Protein AF-A0A915BWD5-F1 (afdb_monomer)

pLDDT: mean 75.12, std 17.79, range [30.52, 96.25]

Radius of gyration: 26.69 Å; Cα contacts (8 Å, |Δi|>4): 151; chains: 1; bounding box: 73×25×79 Å

Organism: Parascaris univalens (NCBI:txid6257)

Structure (mmCIF, N/CA/C/O backbone):
data_AF-A0A915BWD5-F1
#
_entry.id   AF-A0A915BWD5-F1
#
loop_
_atom_site.group_PDB
_atom_site.id
_atom_site.type_symbol
_atom_site.label_atom_id
_atom_site.label_alt_id
_atom_site.label_comp_id
_atom_site.label_asym_id
_atom_site.label_entity_id
_atom_site.label_seq_id
_atom_site.pdbx_PDB_ins_code
_atom_site.Cartn_x
_atom_site.Cartn_y
_atom_site.Cartn_z
_atom_site.occupancy
_atom_site.B_iso_or_equiv
_atom_site.auth_seq_id
_atom_site.auth_comp_id
_atom_site.auth_asym_id
_atom_site.auth_atom_id
_atom_site.pdbx_PDB_model_num
ATOM 1 N N . MET A 1 1 ? 34.850 10.953 -22.524 1.00 46.91 1 MET A N 1
ATOM 2 C CA . MET A 1 1 ? 33.454 11.447 -22.535 1.00 46.91 1 MET A CA 1
ATOM 3 C C . MET A 1 1 ? 32.807 11.044 -21.218 1.00 46.91 1 MET A C 1
ATOM 5 O O . MET A 1 1 ? 32.894 9.861 -20.893 1.00 46.91 1 MET A O 1
ATOM 9 N N . PRO A 1 2 ? 32.246 11.970 -20.422 1.00 48.12 2 PRO A N 1
ATOM 10 C CA . PRO A 1 2 ? 31.572 11.597 -19.184 1.00 48.12 2 PRO A CA 1
ATOM 11 C C . PRO A 1 2 ? 30.339 10.765 -19.550 1.00 48.12 2 PRO A C 1
ATOM 13 O O . PRO A 1 2 ? 29.521 11.183 -20.368 1.00 48.12 2 PRO A O 1
ATOM 16 N N . ARG A 1 3 ? 30.235 9.545 -19.012 1.00 61.12 3 ARG A N 1
ATOM 17 C CA . ARG A 1 3 ? 29.030 8.726 -19.179 1.00 61.12 3 ARG A CA 1
ATOM 18 C C . ARG A 1 3 ? 27.893 9.471 -18.486 1.00 61.12 3 ARG A C 1
ATOM 20 O O . ARG A 1 3 ? 27.967 9.675 -17.279 1.00 61.12 3 ARG A O 1
ATOM 27 N N . ASN A 1 4 ? 26.865 9.857 -19.239 1.00 69.06 4 ASN A N 1
ATOM 28 C CA . ASN A 1 4 ? 25.613 10.394 -18.707 1.00 69.06 4 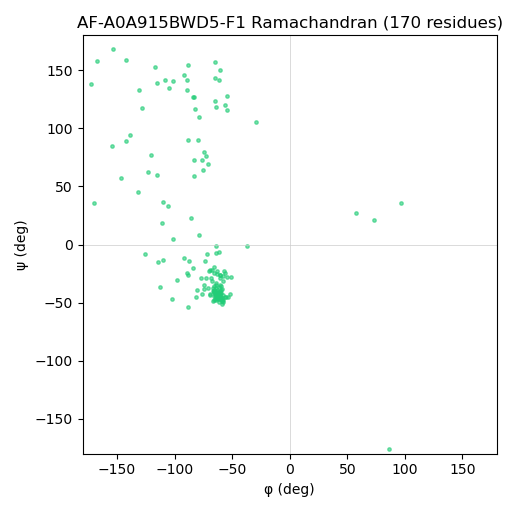ASN A CA 1
ATOM 29 C C . ASN A 1 4 ? 24.844 9.247 -18.025 1.00 69.06 4 ASN A C 1
ATOM 31 O O . ASN A 1 4 ? 23.889 8.688 -18.567 1.00 69.06 4 ASN A O 1
ATOM 35 N N . ARG A 1 5 ? 25.385 8.779 -16.897 1.00 65.25 5 ARG A N 1
ATOM 36 C CA . ARG A 1 5 ? 24.868 7.662 -16.112 1.00 65.25 5 ARG A CA 1
ATOM 37 C C . ARG A 1 5 ? 23.881 8.233 -15.104 1.00 65.25 5 ARG A C 1
ATOM 39 O O . ARG A 1 5 ? 24.200 9.219 -14.439 1.00 65.25 5 ARG A O 1
ATOM 46 N N . ARG A 1 6 ? 22.700 7.625 -14.984 1.00 65.81 6 ARG A N 1
ATOM 47 C CA . ARG A 1 6 ? 21.823 7.947 -13.856 1.00 65.81 6 ARG A CA 1
ATOM 48 C C . ARG A 1 6 ? 22.548 7.578 -12.555 1.00 65.81 6 ARG A C 1
ATOM 50 O O . ARG A 1 6 ? 23.268 6.580 -12.551 1.00 65.81 6 ARG A O 1
ATOM 57 N N . PRO A 1 7 ? 22.415 8.375 -11.480 1.00 64.19 7 PRO A N 1
ATOM 58 C CA . PRO A 1 7 ? 22.887 7.943 -10.170 1.00 64.19 7 PRO A CA 1
ATOM 59 C C . PRO A 1 7 ? 22.237 6.591 -9.867 1.00 64.19 7 PRO A C 1
ATOM 61 O O . PRO A 1 7 ? 21.020 6.473 -10.040 1.00 64.19 7 PRO A O 1
ATOM 64 N N . ASP A 1 8 ? 23.051 5.591 -9.510 1.00 56.94 8 ASP A N 1
ATOM 65 C CA . ASP A 1 8 ? 22.540 4.285 -9.098 1.00 56.94 8 ASP A CA 1
ATOM 66 C C . ASP A 1 8 ? 21.584 4.538 -7.937 1.00 56.94 8 ASP A C 1
ATOM 68 O O . ASP A 1 8 ? 21.907 5.211 -6.961 1.00 56.94 8 ASP A O 1
ATOM 72 N N . ILE A 1 9 ? 20.345 4.128 -8.144 1.00 57.72 9 ILE A N 1
ATOM 73 C CA . ILE A 1 9 ? 19.307 4.213 -7.138 1.00 57.72 9 ILE A CA 1
ATOM 74 C C . ILE A 1 9 ? 19.538 2.997 -6.282 1.00 57.72 9 ILE A C 1
ATOM 76 O O . ILE A 1 9 ? 19.460 1.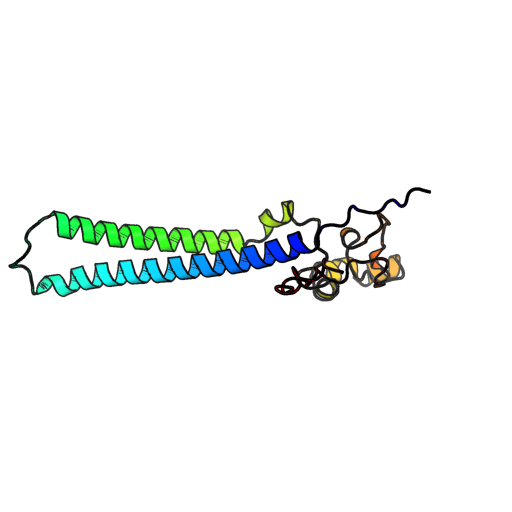885 -6.793 1.00 57.72 9 ILE A O 1
ATOM 80 N N . ASP A 1 10 ? 19.864 3.229 -5.019 1.00 55.66 10 ASP A N 1
ATOM 81 C CA . ASP A 1 10 ? 20.160 2.160 -4.084 1.00 55.66 10 ASP A CA 1
ATOM 82 C C . ASP A 1 10 ? 18.978 1.185 -4.070 1.00 55.66 10 ASP A C 1
ATOM 84 O O . ASP A 1 10 ? 17.852 1.544 -3.704 1.00 55.66 10 ASP A O 1
ATOM 88 N N . ASP A 1 11 ? 19.239 -0.046 -4.500 1.00 57.62 11 ASP A N 1
ATOM 89 C CA . ASP A 1 11 ? 18.274 -1.142 -4.587 1.00 57.62 11 ASP A CA 1
ATOM 90 C C . ASP A 1 11 ? 17.500 -1.353 -3.268 1.00 57.62 11 ASP A C 1
ATOM 92 O O . ASP A 1 11 ? 16.325 -1.738 -3.244 1.00 57.62 11 ASP A O 1
ATOM 96 N N . GLU A 1 12 ? 18.150 -0.994 -2.160 1.00 58.56 12 GLU A N 1
ATOM 97 C CA . GLU A 1 12 ? 17.635 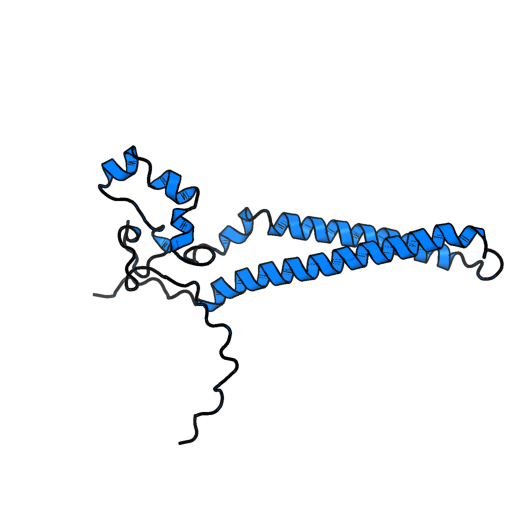-0.997 -0.796 1.00 58.56 12 GLU A CA 1
ATOM 98 C C . GLU A 1 12 ? 16.400 -0.095 -0.616 1.00 58.56 12 GLU A C 1
ATOM 100 O O . GLU A 1 12 ? 15.456 -0.467 0.083 1.00 58.56 12 GLU A O 1
ATOM 105 N N . SER A 1 13 ? 16.330 1.046 -1.313 1.00 62.09 13 SER A N 1
ATOM 106 C CA . SER A 1 13 ? 15.186 1.967 -1.230 1.00 62.09 13 SER A CA 1
ATOM 107 C C . SER A 1 13 ? 13.928 1.370 -1.869 1.00 62.09 13 SER A C 1
ATOM 109 O O . SER A 1 13 ? 12.836 1.451 -1.307 1.00 62.09 13 SER A O 1
ATOM 111 N N . CYS A 1 14 ? 14.066 0.717 -3.025 1.00 67.56 14 CYS A N 1
ATOM 112 C CA . CYS A 1 14 ? 12.944 0.109 -3.742 1.00 67.56 14 CYS A CA 1
ATOM 113 C C . CYS A 1 14 ? 12.405 -1.140 -3.018 1.00 67.56 14 CYS A C 1
ATOM 115 O O . CYS A 1 14 ? 11.186 -1.322 -2.921 1.00 67.56 14 CYS A O 1
ATOM 117 N N . CYS A 1 15 ? 13.288 -1.948 -2.420 1.00 68.06 15 CYS A N 1
ATOM 118 C CA . CYS A 1 15 ? 12.886 -3.024 -1.511 1.00 68.06 15 CYS A CA 1
ATOM 119 C C . CYS A 1 15 ? 12.212 -2.469 -0.239 1.00 68.06 15 CYS A C 1
ATOM 121 O O . CYS A 1 15 ? 11.191 -2.999 0.212 1.00 68.06 15 CYS A O 1
ATOM 123 N N . GLY A 1 16 ? 12.725 -1.360 0.303 1.00 71.00 16 GLY A N 1
ATOM 124 C CA . GLY A 1 16 ? 12.185 -0.681 1.479 1.00 71.00 16 GLY A CA 1
ATOM 125 C C . GLY A 1 16 ? 10.742 -0.202 1.308 1.00 71.00 16 GLY A C 1
ATOM 126 O O . GLY A 1 16 ? 9.939 -0.371 2.220 1.00 71.00 16 GLY A O 1
ATOM 127 N N . LEU A 1 17 ? 10.356 0.308 0.134 1.00 71.44 17 LEU A N 1
ATOM 128 C CA . LEU A 1 17 ? 8.965 0.714 -0.132 1.00 71.44 17 LEU A CA 1
ATOM 129 C C . LEU A 1 17 ? 7.992 -0.476 -0.144 1.00 71.44 17 LEU A C 1
ATOM 131 O O . LEU A 1 17 ? 6.861 -0.368 0.335 1.00 71.44 17 LEU A O 1
ATOM 135 N N . ARG A 1 18 ? 8.422 -1.629 -0.667 1.00 71.69 18 ARG A N 1
ATOM 136 C CA . ARG A 1 18 ? 7.637 -2.870 -0.622 1.00 71.69 18 ARG A CA 1
ATOM 137 C C . ARG A 1 18 ? 7.489 -3.371 0.811 1.00 71.69 18 ARG A C 1
ATOM 139 O O . ARG A 1 18 ? 6.377 -3.685 1.233 1.00 71.69 18 ARG A O 1
ATOM 146 N N . LEU A 1 19 ? 8.598 -3.425 1.548 1.00 76.12 19 LEU A N 1
ATOM 147 C CA . LEU A 1 19 ? 8.607 -3.792 2.960 1.00 76.12 19 LEU A CA 1
ATOM 148 C C . LEU A 1 19 ? 7.674 -2.867 3.753 1.00 76.12 19 LEU A C 1
ATOM 150 O O . LEU A 1 19 ? 6.834 -3.342 4.508 1.00 76.12 19 LEU A O 1
ATOM 154 N N . LEU A 1 20 ? 7.748 -1.558 3.508 1.00 79.75 20 LE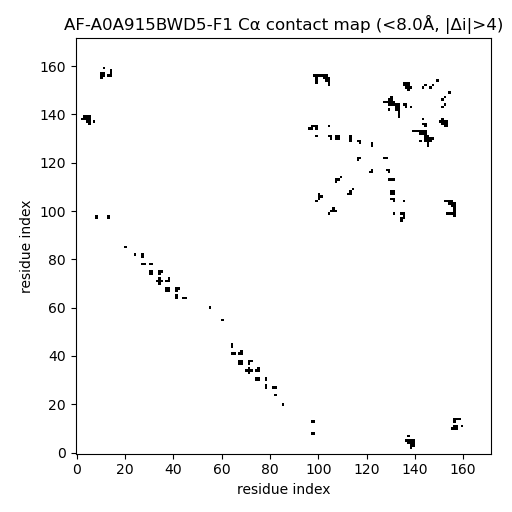U A N 1
ATOM 155 C CA . LEU A 1 20 ? 6.902 -0.551 4.134 1.00 79.75 20 LEU A CA 1
ATOM 156 C C . LEU A 1 20 ? 5.416 -0.800 3.850 1.00 79.75 20 LEU A C 1
ATOM 158 O O . LEU A 1 20 ? 4.620 -0.772 4.783 1.00 79.75 20 LEU A O 1
ATOM 162 N N . LYS A 1 21 ? 5.031 -1.109 2.603 1.00 77.56 21 LYS A N 1
ATOM 163 C CA . LYS A 1 21 ? 3.644 -1.490 2.281 1.00 77.56 21 LYS A CA 1
ATOM 164 C C . LYS A 1 21 ? 3.191 -2.705 3.084 1.00 77.56 21 LYS A C 1
ATOM 166 O O . LYS A 1 21 ? 2.128 -2.657 3.695 1.00 77.56 21 LYS A O 1
ATOM 171 N N . ILE A 1 22 ? 3.988 -3.774 3.107 1.00 82.50 22 ILE A N 1
ATOM 172 C CA . ILE A 1 22 ? 3.658 -5.014 3.831 1.00 82.50 22 ILE A CA 1
ATOM 173 C C . ILE A 1 22 ? 3.510 -4.736 5.329 1.00 82.50 22 ILE A C 1
ATOM 175 O O . ILE A 1 22 ? 2.536 -5.165 5.944 1.00 82.50 22 ILE A O 1
ATOM 179 N N . ILE A 1 23 ? 4.435 -3.966 5.899 1.00 87.06 23 ILE A N 1
ATOM 180 C CA . ILE A 1 23 ? 4.424 -3.571 7.307 1.00 87.06 23 ILE A CA 1
ATOM 181 C C . ILE A 1 23 ? 3.178 -2.734 7.629 1.00 87.06 23 ILE A C 1
ATOM 183 O O . ILE A 1 23 ? 2.486 -3.018 8.605 1.00 87.06 23 ILE A O 1
ATOM 187 N N . ILE A 1 24 ? 2.850 -1.737 6.800 1.00 84.56 24 ILE A N 1
ATOM 188 C CA . ILE A 1 24 ? 1.667 -0.889 6.993 1.00 84.56 24 ILE A CA 1
ATOM 189 C C . ILE A 1 24 ? 0.379 -1.717 6.881 1.00 84.56 24 ILE A C 1
ATOM 191 O O . ILE A 1 24 ? -0.530 -1.533 7.690 1.00 84.56 24 ILE A O 1
ATOM 195 N N . TYR A 1 25 ? 0.288 -2.659 5.937 1.00 86.00 25 TYR A N 1
ATOM 196 C CA . TYR A 1 25 ? -0.857 -3.572 5.840 1.00 86.00 25 TYR A CA 1
ATOM 197 C C . TYR A 1 25 ? -0.984 -4.476 7.068 1.00 86.00 25 TYR A C 1
ATOM 199 O O . TYR A 1 25 ? -2.077 -4.617 7.616 1.00 86.00 25 TYR A O 1
ATOM 207 N N . PHE A 1 26 ? 0.126 -5.051 7.531 1.00 89.38 26 PHE A N 1
ATOM 208 C CA . PHE A 1 26 ? 0.150 -5.911 8.709 1.00 89.38 26 PHE A CA 1
ATOM 209 C C . PHE A 1 26 ? -0.298 -5.163 9.970 1.00 89.38 26 PHE A C 1
ATOM 211 O O . PHE A 1 26 ? -1.196 -5.623 10.674 1.00 89.38 26 PHE A O 1
ATOM 218 N N . PHE A 1 27 ? 0.253 -3.976 10.235 1.00 90.12 27 PHE A N 1
ATOM 219 C CA . PHE A 1 27 ? -0.151 -3.185 11.397 1.00 90.12 27 PHE A CA 1
ATOM 220 C C . PHE A 1 27 ? -1.605 -2.700 11.303 1.00 90.12 27 PHE A C 1
ATOM 222 O O . PHE A 1 27 ? -2.320 -2.776 12.300 1.00 90.12 27 PHE A O 1
ATOM 229 N N . ASN A 1 28 ? -2.093 -2.286 10.125 1.00 90.19 28 ASN A N 1
ATOM 230 C CA . ASN A 1 28 ? -3.512 -1.949 9.937 1.00 90.19 28 ASN A CA 1
ATOM 231 C C . ASN A 1 28 ? -4.437 -3.148 10.197 1.00 90.19 28 ASN A C 1
ATOM 233 O O . ASN A 1 28 ? -5.502 -2.974 10.785 1.00 90.19 28 ASN A O 1
ATOM 237 N N . PHE A 1 29 ? -4.026 -4.364 9.825 1.00 91.31 29 PHE A N 1
ATOM 238 C CA . PHE A 1 29 ? -4.767 -5.582 10.155 1.00 91.31 29 PHE A CA 1
ATOM 239 C C . PHE A 1 29 ? -4.816 -5.828 11.669 1.00 91.31 29 PHE A C 1
ATOM 241 O O . PHE A 1 29 ? -5.882 -6.119 12.209 1.00 91.31 29 PHE A O 1
ATOM 248 N N . LEU A 1 30 ? -3.699 -5.642 12.381 1.00 94.44 30 LEU A N 1
ATOM 249 C CA . LEU A 1 30 ? -3.680 -5.748 13.844 1.00 94.44 30 LEU A CA 1
ATOM 250 C C . LEU A 1 30 ? -4.607 -4.718 14.509 1.00 94.44 30 LEU A C 1
ATOM 252 O O . LEU A 1 30 ? -5.347 -5.068 15.430 1.00 94.44 30 LEU A O 1
ATOM 256 N N . PHE A 1 31 ? -4.618 -3.475 14.019 1.00 93.44 31 PHE A N 1
ATOM 257 C CA . PHE A 1 31 ? -5.554 -2.446 14.482 1.00 93.44 31 PHE A CA 1
ATOM 258 C C . PHE A 1 31 ? -7.013 -2.794 14.168 1.00 93.44 31 PHE A C 1
ATOM 260 O O . PHE A 1 31 ? -7.905 -2.526 14.970 1.00 93.44 31 PHE A O 1
ATOM 267 N N . TYR A 1 32 ? -7.272 -3.440 13.033 1.00 94.44 32 TYR A N 1
ATOM 268 C CA . TYR A 1 32 ? -8.612 -3.891 12.677 1.00 94.44 32 TYR A CA 1
ATOM 269 C C . TYR A 1 32 ? -9.131 -4.962 13.650 1.00 94.44 32 TYR A C 1
ATOM 271 O O . TYR A 1 32 ? -10.243 -4.844 14.168 1.00 94.44 32 TYR A O 1
ATOM 279 N N . ILE A 1 33 ? -8.306 -5.968 13.970 1.00 95.38 33 ILE A N 1
ATOM 280 C CA . ILE A 1 33 ? -8.660 -7.006 14.949 1.00 95.38 33 ILE A CA 1
ATOM 281 C C . ILE A 1 33 ? -8.849 -6.406 16.347 1.00 95.38 33 ILE A C 1
ATOM 283 O O . ILE A 1 33 ? -9.810 -6.762 17.028 1.00 95.38 33 ILE A O 1
ATOM 287 N N . SER A 1 34 ? -7.995 -5.467 16.771 1.00 95.69 34 SER A N 1
ATOM 288 C CA . SER A 1 34 ? -8.143 -4.821 18.083 1.00 95.69 34 SER A CA 1
ATOM 289 C C . SER A 1 34 ? -9.409 -3.959 18.187 1.00 95.69 34 SER A C 1
ATOM 291 O O . SER A 1 34 ? -10.064 -3.950 19.228 1.00 95.69 34 SER A O 1
ATOM 293 N N . GLY A 1 35 ? -9.819 -3.291 17.106 1.00 96.25 35 GLY A N 1
ATOM 294 C CA . GLY A 1 35 ? -11.096 -2.578 17.047 1.00 96.25 35 GLY A CA 1
ATOM 295 C C . GLY A 1 35 ? -12.301 -3.515 17.198 1.00 96.25 35 GLY A C 1
ATOM 296 O O . GLY A 1 35 ? -13.221 -3.220 17.965 1.00 96.25 35 GLY A O 1
ATOM 297 N N . LEU A 1 36 ? -12.277 -4.676 16.531 1.00 96.00 36 LEU A N 1
ATOM 298 C CA . LEU A 1 36 ? -13.336 -5.686 16.637 1.00 96.00 36 LEU A CA 1
ATOM 299 C C . LEU A 1 36 ? -13.426 -6.298 18.038 1.00 96.00 36 LEU A C 1
ATOM 301 O O . LEU A 1 36 ? -14.533 -6.482 18.543 1.00 96.00 36 LEU A O 1
ATOM 305 N N . THR A 1 37 ? -12.294 -6.589 18.686 1.00 95.25 37 THR A N 1
ATOM 306 C CA . THR A 1 37 ? -12.307 -7.122 20.057 1.00 95.25 37 THR A CA 1
ATOM 307 C C . THR A 1 37 ? -12.830 -6.091 21.053 1.00 95.25 37 THR A C 1
ATOM 309 O O . THR A 1 37 ? -13.634 -6.449 21.911 1.00 95.25 37 THR A O 1
ATOM 312 N N . LEU A 1 38 ? -12.469 -4.809 20.914 1.00 95.25 38 LEU A N 1
ATOM 313 C CA . LEU A 1 38 ? -12.996 -3.730 21.760 1.00 95.25 38 LEU A CA 1
ATOM 314 C C . LEU A 1 38 ? -14.512 -3.558 21.614 1.00 95.25 38 LEU A C 1
ATOM 316 O O . LEU A 1 38 ? -15.218 -3.473 22.622 1.00 95.25 38 LEU A O 1
ATOM 320 N N . ILE A 1 39 ? -15.027 -3.556 20.382 1.00 95.19 39 ILE A N 1
ATOM 321 C CA . ILE A 1 39 ? -16.475 -3.499 20.137 1.00 95.19 39 ILE A CA 1
ATOM 322 C C . ILE A 1 39 ? -17.151 -4.758 20.681 1.00 95.19 39 ILE A C 1
ATOM 324 O O . ILE A 1 39 ? -18.159 -4.646 21.371 1.00 95.19 39 ILE A O 1
ATOM 328 N N . GLY A 1 40 ? -16.589 -5.942 20.432 1.00 94.44 40 GLY A N 1
ATOM 329 C CA . GLY A 1 40 ? -17.127 -7.213 20.916 1.00 94.44 40 GLY A CA 1
ATOM 330 C C . GLY A 1 40 ? -17.243 -7.256 22.439 1.00 94.44 40 GLY A C 1
ATOM 331 O O . GLY A 1 40 ? -18.310 -7.574 22.957 1.00 94.44 40 GLY A O 1
ATOM 332 N N . ILE A 1 41 ? -16.192 -6.853 23.163 1.00 92.12 41 ILE A N 1
ATOM 333 C CA . ILE A 1 41 ? -16.202 -6.764 24.631 1.00 92.12 41 ILE A CA 1
ATOM 334 C C . ILE A 1 41 ? -17.214 -5.715 25.101 1.00 92.12 41 ILE A C 1
ATOM 336 O O . ILE A 1 41 ? -17.961 -5.969 26.047 1.00 92.12 41 ILE A O 1
ATOM 340 N N . GLY A 1 42 ? -17.277 -4.550 24.449 1.00 90.50 42 GLY A N 1
ATOM 341 C CA . GLY A 1 42 ? -18.225 -3.491 24.796 1.00 90.50 42 GLY A CA 1
ATOM 342 C C . GLY A 1 42 ? -19.682 -3.923 24.617 1.00 90.50 42 GLY A C 1
ATOM 343 O O . GLY A 1 42 ? -20.498 -3.753 25.520 1.00 90.50 42 GLY A O 1
ATOM 344 N N . VAL A 1 43 ? -19.996 -4.552 23.486 1.00 91.19 43 VAL A N 1
ATOM 345 C CA . VAL A 1 43 ? -21.326 -5.082 23.168 1.00 91.19 43 VAL A CA 1
ATOM 346 C C . VAL A 1 43 ? -21.691 -6.232 24.106 1.00 91.19 43 VAL A C 1
ATOM 348 O O . VAL A 1 43 ? -22.763 -6.200 24.710 1.00 91.19 43 VAL A O 1
ATOM 351 N N . TRP A 1 44 ? -20.786 -7.196 24.306 1.00 89.50 44 TRP A N 1
ATOM 352 C CA . TRP A 1 44 ? -20.961 -8.286 25.270 1.00 89.50 44 TRP A CA 1
ATOM 353 C C . TRP A 1 44 ? -21.285 -7.744 26.658 1.00 89.50 44 TRP A C 1
ATOM 355 O O . TRP A 1 44 ? -22.233 -8.183 27.295 1.00 89.50 44 TRP A O 1
ATOM 365 N N . THR A 1 45 ? -20.554 -6.722 27.096 1.00 84.69 45 THR A N 1
ATOM 366 C CA . THR A 1 45 ? -20.764 -6.064 28.386 1.00 84.69 45 THR A CA 1
ATOM 367 C C . THR A 1 45 ? -22.158 -5.443 28.509 1.00 84.69 45 THR A C 1
ATOM 369 O O . THR A 1 45 ? -22.789 -5.570 29.557 1.00 84.69 45 THR A O 1
ATOM 372 N N . VAL A 1 46 ? -22.665 -4.795 27.455 1.00 81.19 46 VAL A N 1
ATOM 373 C CA . VAL A 1 46 ? -24.022 -4.219 27.436 1.00 81.19 46 VAL A CA 1
ATOM 374 C C . VAL A 1 46 ? -25.092 -5.315 27.504 1.00 81.19 46 VAL A C 1
ATOM 376 O O . VAL A 1 46 ? -26.065 -5.158 28.239 1.00 81.19 46 VAL A O 1
ATOM 379 N N . PHE A 1 47 ? -24.901 -6.434 26.798 1.00 81.81 47 PHE A N 1
ATOM 380 C CA . PHE A 1 47 ? -25.839 -7.566 26.786 1.00 81.81 47 PHE A CA 1
ATOM 381 C C . PHE A 1 47 ? -25.770 -8.462 28.029 1.00 81.81 47 PHE A C 1
ATOM 383 O O . PHE A 1 47 ? -26.777 -9.038 28.417 1.00 81.81 47 PHE A O 1
ATOM 390 N N . TYR A 1 48 ? -24.622 -8.573 28.692 1.00 75.44 48 TYR A N 1
ATOM 391 C CA . TYR A 1 48 ? -24.510 -9.338 29.938 1.00 75.44 48 TYR A CA 1
ATOM 392 C C . TYR A 1 48 ? -24.925 -8.521 31.167 1.00 75.44 48 TYR A C 1
ATOM 394 O O . TYR A 1 48 ? -25.290 -9.074 32.201 1.00 75.44 48 TYR A O 1
ATOM 402 N N . LYS A 1 49 ? -24.923 -7.185 31.073 1.00 63.25 49 LYS A N 1
ATOM 403 C CA . LYS A 1 49 ? -25.379 -6.290 32.147 1.00 63.25 49 LYS A CA 1
ATOM 404 C C . LYS A 1 49 ? -26.865 -6.423 32.491 1.00 63.25 49 LYS A C 1
ATOM 406 O O . LYS A 1 49 ? -27.256 -5.825 33.486 1.00 63.25 49 LYS A O 1
ATOM 411 N N . TRP A 1 50 ? -27.672 -7.182 31.749 1.00 59.94 50 TRP A N 1
ATOM 412 C CA . TRP A 1 50 ? -29.079 -7.405 32.098 1.00 59.94 50 TRP A CA 1
ATOM 413 C C . TRP A 1 50 ? -29.261 -8.246 33.382 1.00 59.94 50 TRP A C 1
ATOM 415 O O . TRP A 1 50 ? -30.258 -8.043 34.067 1.00 59.94 50 TRP A O 1
ATOM 425 N N . ASP A 1 51 ? -28.266 -9.051 33.797 1.00 62.25 51 ASP A N 1
ATOM 426 C CA . ASP A 1 51 ? -28.395 -9.971 34.951 1.00 62.25 51 ASP A CA 1
ATOM 427 C C . ASP A 1 51 ? -27.570 -9.592 36.210 1.00 62.25 51 ASP A C 1
ATOM 429 O O . ASP A 1 51 ? -27.820 -10.105 37.298 1.00 62.25 51 ASP A O 1
ATOM 433 N N . TYR A 1 52 ? -26.606 -8.659 36.117 1.00 51.59 52 TYR A N 1
ATOM 434 C CA . TYR A 1 52 ? -25.627 -8.355 37.193 1.00 51.59 52 TYR A CA 1
ATOM 435 C C . TYR A 1 52 ? -25.800 -6.968 37.862 1.00 51.59 52 TYR A C 1
ATOM 437 O O . TYR A 1 52 ? -24.874 -6.448 38.493 1.00 51.59 52 TYR A O 1
ATOM 445 N N . ILE A 1 53 ? -26.973 -6.332 37.726 1.00 44.28 53 ILE A N 1
ATOM 446 C CA . ILE A 1 53 ? -27.243 -4.917 38.092 1.00 44.28 53 ILE A CA 1
ATOM 447 C C . ILE A 1 53 ? -27.055 -4.555 39.584 1.00 44.28 53 ILE A C 1
ATOM 449 O O . ILE A 1 53 ? -27.044 -3.372 39.915 1.00 44.28 53 ILE A O 1
ATOM 453 N N . ALA A 1 54 ? -26.805 -5.498 40.494 1.00 51.84 54 ALA A N 1
ATOM 454 C CA . ALA A 1 54 ? -26.726 -5.184 41.925 1.00 51.84 54 ALA A CA 1
ATOM 455 C C . ALA A 1 54 ? -25.343 -4.741 42.462 1.00 51.84 54 ALA A C 1
ATOM 457 O O . ALA A 1 54 ? -25.298 -4.215 43.570 1.00 51.84 54 ALA A O 1
ATOM 458 N N . LEU A 1 55 ? -24.219 -4.917 41.742 1.00 53.44 55 LEU A N 1
ATOM 459 C CA . LEU A 1 55 ? -22.884 -4.791 42.376 1.00 53.44 55 LEU A CA 1
ATOM 460 C C . LEU A 1 55 ? -21.976 -3.631 41.925 1.00 53.44 55 LEU A C 1
ATOM 462 O O . LEU A 1 55 ? -21.064 -3.305 42.673 1.00 53.44 55 LEU A O 1
ATOM 466 N N . LEU A 1 56 ? -22.216 -2.941 40.799 1.00 52.06 56 LEU A N 1
ATOM 467 C CA . LEU A 1 56 ? -21.484 -1.698 40.458 1.00 52.06 56 LEU A CA 1
ATOM 468 C C . LEU A 1 56 ? -22.404 -0.655 39.780 1.00 52.06 56 LEU A C 1
ATOM 470 O O . LEU A 1 56 ? -22.498 -0.627 38.547 1.00 52.06 56 LEU A O 1
ATOM 474 N N . PRO A 1 57 ? -23.068 0.222 40.560 1.00 55.69 57 PRO A N 1
ATOM 475 C CA . PRO A 1 57 ? -24.004 1.245 40.087 1.00 55.69 57 PRO A CA 1
ATOM 476 C C . PRO A 1 57 ? -23.310 2.557 39.667 1.00 55.69 57 PRO A C 1
ATOM 478 O O . PRO A 1 57 ? -23.925 3.620 39.691 1.00 55.69 57 PRO A O 1
ATOM 481 N N . SER A 1 58 ? -22.020 2.539 39.309 1.00 64.38 58 SER A N 1
ATOM 482 C CA . SER A 1 58 ? -21.319 3.772 38.937 1.00 64.38 58 SER A CA 1
ATOM 483 C C . SER A 1 58 ? -21.574 4.133 37.470 1.00 64.38 58 SER A C 1
ATOM 485 O O . SER A 1 58 ? -21.352 3.341 36.550 1.00 64.38 58 SER A O 1
ATOM 487 N N . ASN A 1 59 ? -22.020 5.371 37.240 1.00 73.06 59 ASN A N 1
ATOM 488 C CA . ASN A 1 59 ? -22.246 5.937 35.903 1.00 73.06 59 ASN A CA 1
ATOM 489 C C . ASN A 1 59 ? -20.971 5.890 35.028 1.00 73.06 59 ASN A C 1
ATOM 491 O O . ASN A 1 59 ? -21.038 5.827 33.801 1.00 73.06 59 ASN A O 1
ATOM 495 N N . ASN A 1 60 ? -19.809 5.825 35.684 1.00 79.44 60 ASN A N 1
ATOM 496 C CA . ASN A 1 60 ? -18.487 5.697 35.079 1.00 79.44 60 ASN A CA 1
ATOM 497 C C . ASN A 1 60 ? -18.328 4.414 34.256 1.00 79.44 60 ASN A C 1
ATOM 499 O O . ASN A 1 60 ? -17.677 4.445 33.218 1.00 79.44 60 ASN A O 1
ATOM 503 N N . TYR A 1 61 ? -18.941 3.300 34.674 1.00 75.75 61 TYR A N 1
ATOM 504 C CA . TYR A 1 61 ? -18.826 2.043 33.935 1.00 75.75 61 TYR A CA 1
ATOM 505 C C . TYR A 1 61 ? -19.565 2.112 32.595 1.00 75.75 61 TYR A C 1
ATOM 507 O O . TYR A 1 61 ? -19.017 1.724 31.570 1.00 75.75 61 TYR A O 1
ATOM 515 N N . LYS A 1 62 ? -20.786 2.670 32.582 1.00 78.25 62 LYS A N 1
ATOM 516 C CA . LYS A 1 62 ? -21.557 2.875 31.343 1.00 78.25 62 LYS A CA 1
ATOM 517 C C . LYS A 1 62 ? -20.812 3.802 30.385 1.00 78.25 62 LYS A C 1
ATOM 519 O O . LYS A 1 62 ? -20.687 3.487 29.206 1.00 78.25 62 LYS A O 1
ATOM 524 N N . LEU A 1 63 ? -20.289 4.914 30.906 1.00 85.62 63 LEU A N 1
ATOM 525 C CA . LEU A 1 63 ? -19.495 5.862 30.130 1.00 85.62 63 LEU A CA 1
ATOM 526 C C . LEU A 1 63 ? -18.260 5.186 29.517 1.00 85.62 63 LEU A C 1
ATOM 528 O O . LEU A 1 63 ? -18.036 5.311 28.318 1.00 85.62 63 LEU A O 1
ATOM 532 N N . ALA A 1 64 ? -17.503 4.422 30.308 1.00 87.31 64 ALA A N 1
ATOM 533 C CA . ALA A 1 64 ? -16.321 3.709 29.832 1.00 87.31 64 ALA A CA 1
ATOM 534 C C . ALA A 1 64 ? -16.652 2.689 28.729 1.00 87.31 64 ALA A C 1
ATOM 536 O O . ALA A 1 64 ? -15.948 2.632 27.724 1.00 87.31 64 ALA A O 1
ATOM 537 N N . THR A 1 65 ? -17.744 1.928 28.870 1.00 88.94 65 THR A N 1
ATOM 538 C CA . THR A 1 65 ? -18.183 0.970 27.844 1.00 88.94 65 THR A CA 1
ATOM 539 C C . THR A 1 65 ? -18.562 1.667 26.536 1.00 88.94 65 THR A C 1
ATOM 541 O O . THR A 1 65 ? -18.111 1.242 25.475 1.00 88.94 65 THR A O 1
ATOM 544 N N . TYR A 1 66 ? -19.337 2.757 26.585 1.00 89.56 66 TYR A N 1
ATOM 545 C CA . TYR A 1 66 ? -19.689 3.505 25.372 1.00 89.56 66 TYR A CA 1
ATOM 546 C C . TYR A 1 66 ? -18.468 4.150 24.713 1.00 89.56 66 TYR A C 1
ATOM 548 O O . TYR A 1 66 ? -18.332 4.084 23.493 1.00 89.56 66 TYR A O 1
ATOM 556 N N . LEU A 1 67 ? -17.547 4.713 25.501 1.00 92.62 67 LEU A N 1
ATOM 557 C CA . LEU A 1 67 ? -16.296 5.267 24.982 1.00 92.62 67 LEU A CA 1
ATOM 558 C C . LEU A 1 67 ? -15.443 4.195 24.293 1.00 92.62 67 LEU A C 1
ATOM 560 O O . LEU A 1 67 ? -14.927 4.448 23.209 1.00 92.62 67 LEU A O 1
ATOM 564 N N . ALA A 1 68 ? -15.341 2.992 24.866 1.00 92.25 68 ALA A N 1
ATOM 565 C CA . ALA A 1 68 ? -14.610 1.881 24.259 1.00 92.25 68 ALA A CA 1
ATOM 566 C C . ALA A 1 68 ? -15.205 1.459 22.903 1.00 92.25 68 ALA A C 1
ATOM 568 O O . ALA A 1 68 ? -14.460 1.239 21.949 1.00 92.25 68 ALA A O 1
ATOM 569 N N . ILE A 1 69 ? -16.538 1.414 22.791 1.00 94.25 69 ILE A N 1
ATOM 570 C CA . ILE A 1 69 ? -17.234 1.115 21.530 1.00 94.25 69 ILE A CA 1
ATOM 571 C C . ILE A 1 69 ? -16.959 2.213 20.491 1.00 94.25 69 ILE A C 1
ATOM 573 O O . ILE A 1 69 ? -16.586 1.903 19.359 1.00 94.25 69 ILE A O 1
ATOM 577 N N . CYS A 1 70 ? -17.083 3.491 20.870 1.0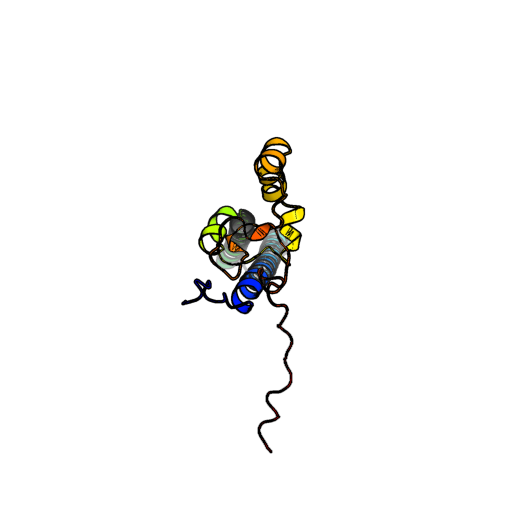0 95.38 70 CYS A N 1
ATOM 578 C CA . CYS A 1 70 ? -16.793 4.620 19.981 1.00 95.38 70 CYS A CA 1
ATOM 579 C C . CYS A 1 70 ? -15.345 4.590 19.473 1.00 95.38 70 CYS A C 1
ATOM 581 O O . CYS A 1 70 ? -15.110 4.733 18.275 1.00 95.38 70 CYS A O 1
ATOM 583 N N . ILE A 1 71 ? -14.378 4.358 20.366 1.00 96.19 71 ILE A N 1
ATOM 584 C CA . ILE A 1 71 ? -12.960 4.235 20.007 1.00 96.19 71 ILE A CA 1
ATOM 585 C C . ILE A 1 71 ? -12.744 3.050 19.058 1.00 96.19 71 ILE A C 1
ATOM 587 O O . ILE A 1 71 ? -12.040 3.199 18.063 1.00 96.19 71 ILE A O 1
ATOM 591 N N . GLY A 1 72 ? -13.384 1.903 19.304 1.00 95.94 72 GLY A N 1
ATOM 592 C CA . GLY A 1 72 ? -13.303 0.739 18.420 1.00 95.94 72 GLY A CA 1
ATOM 593 C C . GLY A 1 72 ? -13.769 1.037 16.990 1.00 95.94 72 GLY A C 1
ATOM 594 O O . GLY A 1 72 ? -13.080 0.682 16.034 1.00 95.94 72 GLY A O 1
ATOM 595 N N . PHE A 1 73 ? -14.879 1.767 16.824 1.00 96.19 73 PHE A N 1
ATOM 596 C CA . PHE A 1 73 ? -15.340 2.200 15.499 1.00 96.19 73 PHE A CA 1
ATOM 597 C C . PHE A 1 73 ? -14.375 3.184 14.829 1.00 96.19 73 PHE A C 1
ATOM 599 O O . PHE A 1 73 ? -14.125 3.068 13.629 1.00 96.19 73 PHE A O 1
ATOM 606 N N . LEU A 1 74 ? -13.801 4.124 15.587 1.00 95.81 74 LEU A N 1
ATOM 607 C CA . LEU A 1 74 ? -12.812 5.069 15.062 1.00 95.81 74 LEU A CA 1
ATOM 608 C C . LEU A 1 74 ? -11.534 4.362 14.596 1.00 95.81 74 LEU A C 1
ATOM 610 O O . LEU A 1 74 ? -11.027 4.685 13.524 1.00 95.81 74 LEU A O 1
ATOM 614 N N . ILE A 1 75 ? -11.043 3.375 15.352 1.00 95.44 75 ILE A N 1
ATOM 615 C CA . ILE A 1 75 ? -9.876 2.566 14.970 1.00 95.44 75 ILE A CA 1
ATOM 616 C C . ILE A 1 75 ? -10.149 1.831 13.654 1.00 95.44 75 ILE A C 1
ATOM 618 O O . ILE A 1 75 ? -9.328 1.893 12.739 1.00 95.44 75 ILE A O 1
ATOM 622 N N . ILE A 1 76 ? -11.315 1.187 13.525 1.00 94.75 76 ILE A N 1
ATOM 623 C CA . ILE A 1 76 ? -11.709 0.494 12.291 1.00 94.75 76 ILE A CA 1
ATOM 624 C C . ILE A 1 76 ? -11.789 1.477 11.119 1.00 94.75 76 ILE A C 1
ATOM 626 O O . ILE A 1 76 ? -11.238 1.199 10.056 1.00 94.75 76 ILE A O 1
ATOM 630 N N . ALA A 1 77 ? -12.421 2.638 11.309 1.00 93.94 77 ALA A N 1
ATOM 631 C CA . ALA A 1 77 ? -12.517 3.660 10.272 1.00 93.94 77 ALA A CA 1
ATOM 632 C C . ALA A 1 77 ? -11.123 4.112 9.809 1.00 93.94 77 ALA A C 1
ATOM 634 O O . ALA A 1 77 ? -10.821 4.040 8.619 1.00 93.94 77 ALA A O 1
ATOM 635 N N . VAL A 1 78 ? -10.234 4.489 10.733 1.00 92.06 78 VAL A N 1
ATOM 636 C CA . VAL A 1 78 ? -8.859 4.905 10.409 1.00 92.06 78 VAL A CA 1
ATOM 637 C C . VAL A 1 78 ? -8.083 3.793 9.696 1.00 92.06 78 VAL A C 1
ATOM 639 O O . VAL A 1 78 ? -7.418 4.080 8.703 1.00 92.06 78 VAL A O 1
ATOM 642 N N . ALA A 1 79 ? -8.213 2.533 10.121 1.00 91.06 79 ALA A N 1
ATOM 643 C CA . ALA A 1 79 ? -7.572 1.396 9.456 1.00 91.06 79 ALA A CA 1
ATOM 644 C C . ALA A 1 79 ? -8.095 1.194 8.021 1.00 91.06 79 ALA A C 1
ATOM 646 O O . ALA A 1 79 ? -7.306 0.979 7.101 1.00 91.06 79 ALA A O 1
ATOM 647 N N . THR A 1 80 ? -9.409 1.326 7.792 1.00 88.31 80 THR A N 1
ATOM 648 C CA . THR A 1 80 ? -9.984 1.243 6.436 1.00 88.31 80 THR A CA 1
ATOM 649 C C . THR A 1 80 ? -9.512 2.382 5.543 1.00 88.31 80 THR A C 1
ATOM 651 O O . THR A 1 80 ? -9.139 2.141 4.396 1.00 88.31 80 THR A O 1
ATOM 654 N N . PHE A 1 81 ? -9.439 3.604 6.075 1.00 87.44 81 PHE A N 1
ATOM 655 C CA . PHE A 1 81 ? -8.849 4.731 5.368 1.00 87.44 81 PHE A CA 1
ATOM 656 C C . PHE A 1 81 ? -7.373 4.466 5.055 1.00 87.44 81 PHE A C 1
ATOM 658 O O . PHE A 1 81 ? -6.971 4.652 3.913 1.00 87.44 81 PHE A O 1
ATOM 665 N N . GLY A 1 82 ? -6.585 3.955 6.006 1.00 84.44 82 GLY A N 1
ATOM 666 C CA . GLY A 1 82 ? -5.189 3.558 5.798 1.00 84.44 82 GLY A CA 1
ATOM 667 C C . GLY A 1 82 ? -5.021 2.556 4.654 1.00 84.44 82 GLY A C 1
ATOM 668 O O . GLY A 1 82 ? -4.187 2.763 3.774 1.00 84.44 82 GLY A O 1
ATOM 669 N N . CYS A 1 83 ? -5.872 1.529 4.596 1.00 82.06 83 CYS A N 1
ATOM 670 C CA . CYS A 1 83 ? -5.891 0.575 3.488 1.00 82.06 83 CYS A CA 1
ATOM 671 C C . CYS A 1 83 ? -6.279 1.234 2.157 1.00 82.06 83 CYS A C 1
ATOM 673 O O . CYS A 1 83 ? -5.633 0.970 1.151 1.00 82.06 83 CYS A O 1
ATOM 675 N N . ILE A 1 84 ? -7.288 2.112 2.132 1.00 83.75 84 ILE A N 1
ATOM 676 C CA . ILE A 1 84 ? -7.724 2.807 0.907 1.00 83.75 84 ILE A CA 1
ATOM 677 C C . ILE A 1 84 ? -6.637 3.763 0.400 1.00 83.75 84 ILE A C 1
ATOM 679 O O . ILE A 1 84 ? -6.345 3.768 -0.793 1.00 83.75 84 ILE A O 1
ATOM 683 N N . TYR A 1 85 ? -6.008 4.546 1.278 1.00 78.38 85 TYR A N 1
ATOM 684 C CA . TYR A 1 85 ? -4.930 5.468 0.910 1.00 78.38 85 TYR A CA 1
ATOM 685 C C . TYR A 1 85 ? -3.693 4.728 0.389 1.00 78.38 85 TYR A C 1
ATOM 687 O O . TYR A 1 85 ? -3.072 5.193 -0.563 1.00 78.38 85 TYR A O 1
ATOM 695 N N . VAL A 1 86 ? -3.356 3.569 0.968 1.00 73.25 86 VAL A N 1
ATOM 696 C CA . VAL A 1 86 ? -2.240 2.725 0.504 1.00 73.25 86 VAL A CA 1
ATOM 697 C C . VAL A 1 86 ? -2.586 1.972 -0.785 1.00 73.25 86 VAL A C 1
ATOM 699 O O . VAL A 1 86 ? -1.725 1.835 -1.650 1.00 73.25 86 VAL A O 1
ATOM 702 N N . ALA A 1 87 ? -3.821 1.485 -0.934 1.00 70.06 87 ALA A N 1
ATOM 703 C CA . ALA A 1 87 ? -4.280 0.776 -2.131 1.00 70.06 87 ALA A CA 1
ATOM 704 C C . ALA A 1 87 ? -4.481 1.712 -3.329 1.00 70.06 87 ALA A C 1
ATOM 706 O O . ALA A 1 87 ? -4.328 1.299 -4.477 1.00 70.06 87 ALA A O 1
ATOM 707 N N . ASN A 1 88 ? -4.815 2.979 -3.087 1.00 69.31 88 ASN A N 1
ATOM 708 C CA . ASN A 1 88 ? -5.008 3.969 -4.137 1.00 69.31 88 ASN A CA 1
ATOM 709 C C . ASN A 1 88 ? -3.663 4.568 -4.580 1.00 69.31 88 ASN A C 1
ATOM 711 O O . ASN A 1 88 ? -3.479 5.780 -4.500 1.00 69.31 88 ASN A O 1
ATOM 715 N N . ASP A 1 89 ? -2.761 3.697 -5.061 1.00 59.66 89 ASP A N 1
ATOM 716 C CA . ASP A 1 89 ? -1.354 3.830 -5.514 1.00 59.66 89 ASP A CA 1
ATOM 717 C C . ASP A 1 89 ? -0.929 5.116 -6.280 1.00 59.66 89 ASP A C 1
ATOM 719 O O . ASP A 1 89 ? 0.233 5.295 -6.643 1.00 59.66 89 ASP A O 1
ATOM 723 N N . ARG A 1 90 ? -1.848 6.046 -6.535 1.00 52.03 90 ARG A N 1
ATOM 724 C CA . ARG A 1 90 ? -1.700 7.289 -7.297 1.00 52.03 90 ARG A CA 1
ATOM 725 C C . ARG A 1 90 ? -0.800 8.340 -6.631 1.00 52.03 90 ARG A C 1
ATOM 727 O O . ARG A 1 90 ? -0.202 9.134 -7.348 1.00 52.03 90 ARG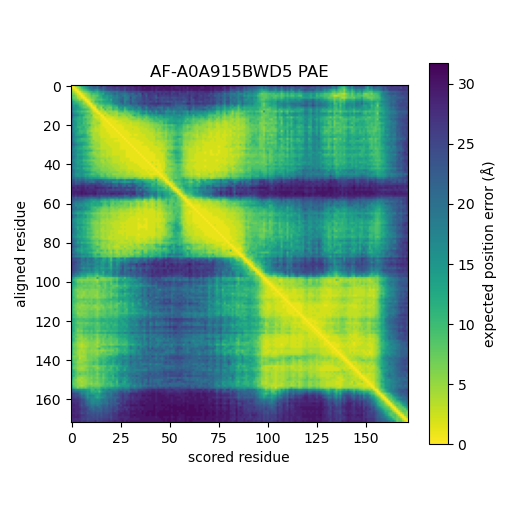 A O 1
ATOM 734 N N . THR A 1 91 ? -0.694 8.383 -5.300 1.00 52.16 91 THR A N 1
ATOM 735 C CA . THR A 1 91 ? 0.071 9.426 -4.570 1.00 52.16 91 THR A CA 1
ATOM 736 C C . THR A 1 91 ? 1.474 8.991 -4.164 1.00 52.16 91 THR A C 1
ATOM 738 O O . THR A 1 91 ? 2.390 9.811 -4.168 1.00 52.16 91 THR A O 1
ATOM 741 N N . MET A 1 92 ? 1.688 7.699 -3.901 1.00 48.06 92 MET A N 1
ATOM 742 C CA . MET A 1 92 ? 3.033 7.158 -3.679 1.00 48.06 92 MET A CA 1
ATOM 743 C C . MET A 1 92 ? 3.888 7.242 -4.958 1.00 48.06 92 MET A C 1
ATOM 745 O O . MET A 1 92 ? 5.106 7.364 -4.877 1.00 48.06 92 MET A O 1
ATOM 749 N N . PHE A 1 93 ? 3.254 7.276 -6.137 1.00 47.25 93 PHE A N 1
ATOM 750 C CA . PHE A 1 93 ? 3.906 7.418 -7.442 1.00 47.25 93 PHE A CA 1
ATOM 751 C C . PHE A 1 93 ? 4.834 8.645 -7.561 1.00 47.25 93 PHE A C 1
ATOM 753 O O . PHE A 1 93 ? 5.835 8.580 -8.269 1.00 47.25 93 PHE A O 1
ATOM 760 N N . VAL A 1 94 ? 4.583 9.735 -6.821 1.00 45.53 94 VAL A N 1
ATOM 761 C CA . VAL A 1 94 ? 5.421 10.954 -6.877 1.00 45.53 94 VAL A CA 1
ATOM 762 C C . VAL A 1 94 ? 6.816 10.736 -6.264 1.00 45.53 94 VAL A C 1
ATOM 764 O O . VAL A 1 94 ? 7.767 11.414 -6.645 1.00 45.53 94 VAL A O 1
ATOM 767 N N . LEU A 1 95 ? 6.979 9.739 -5.388 1.00 46.25 95 LEU A N 1
ATOM 768 C CA . LEU A 1 95 ? 8.284 9.304 -4.870 1.00 46.25 95 LEU A CA 1
ATOM 769 C C . LEU A 1 95 ? 8.923 8.169 -5.710 1.00 46.25 95 LEU A C 1
ATOM 771 O O . LEU A 1 95 ? 10.105 7.884 -5.541 1.00 46.25 95 LEU A O 1
ATOM 775 N N . VAL A 1 96 ? 8.180 7.541 -6.638 1.00 52.09 96 VAL A N 1
ATOM 776 C CA . VAL A 1 96 ? 8.480 6.225 -7.262 1.00 52.09 96 VAL A CA 1
ATOM 777 C C . VAL A 1 96 ? 8.872 6.341 -8.746 1.00 52.09 96 VAL A C 1
ATOM 779 O O . VAL A 1 96 ? 8.590 5.481 -9.569 1.00 52.09 96 VAL A O 1
ATOM 782 N N . GLY A 1 97 ? 9.601 7.388 -9.123 1.00 51.75 97 GLY A N 1
ATOM 783 C CA . GLY A 1 97 ? 10.191 7.488 -10.470 1.00 51.75 97 GLY A CA 1
ATOM 784 C C . GLY A 1 97 ? 11.470 6.659 -10.676 1.00 51.75 97 GLY A C 1
ATOM 785 O O . GLY A 1 97 ? 12.170 6.870 -11.664 1.00 51.75 97 GLY A O 1
ATOM 786 N N . LYS A 1 98 ? 11.846 5.808 -9.712 1.00 59.34 98 LYS A N 1
ATOM 787 C CA . LYS A 1 98 ? 13.226 5.320 -9.548 1.00 59.34 98 LYS A CA 1
ATOM 788 C C . LYS A 1 98 ? 13.389 3.787 -9.512 1.00 59.34 98 LYS A C 1
ATOM 790 O O . LYS A 1 98 ? 14.514 3.313 -9.572 1.00 59.34 98 LYS A O 1
ATOM 795 N N . CYS A 1 99 ? 12.305 3.011 -9.463 1.00 71.00 99 CYS A N 1
ATOM 796 C CA . CYS A 1 99 ? 12.374 1.544 -9.426 1.00 71.00 99 CYS A CA 1
ATOM 797 C C . CYS A 1 99 ? 11.992 0.948 -10.784 1.00 71.00 99 CYS A C 1
ATOM 799 O O . CYS A 1 99 ? 10.999 1.368 -11.386 1.00 71.00 99 CYS A O 1
ATOM 801 N N . CYS A 1 100 ? 12.758 -0.033 -11.268 1.00 77.19 100 CYS A N 1
ATOM 802 C CA . CYS A 1 100 ? 12.430 -0.722 -12.510 1.00 77.19 100 CYS A CA 1
ATOM 803 C C . CYS A 1 100 ? 11.500 -1.915 -12.260 1.00 77.19 100 CYS A C 1
ATOM 805 O O . CYS A 1 100 ? 11.951 -3.033 -12.038 1.00 77.19 100 CYS A O 1
ATOM 807 N N . GLY A 1 101 ? 10.192 -1.660 -12.311 1.00 73.25 101 GLY A N 1
ATOM 808 C CA . GLY A 1 101 ? 9.173 -2.682 -12.056 1.00 73.25 101 GLY A CA 1
ATOM 809 C C . GLY A 1 101 ? 8.847 -2.827 -10.570 1.00 73.25 101 GLY A C 1
ATOM 810 O O . GLY A 1 101 ? 9.304 -2.037 -9.741 1.00 73.25 101 GLY A O 1
ATOM 811 N N . ALA A 1 102 ? 7.997 -3.797 -10.233 1.00 67.62 102 ALA A N 1
ATOM 812 C CA . ALA A 1 102 ? 7.603 -4.046 -8.851 1.00 67.62 102 ALA A CA 1
ATOM 813 C C . ALA A 1 102 ? 8.586 -5.014 -8.174 1.00 67.62 102 ALA A C 1
ATOM 815 O O . ALA A 1 102 ? 9.080 -4.722 -7.085 1.00 67.62 102 ALA A O 1
ATOM 816 N N . LEU A 1 103 ? 8.810 -6.176 -8.786 1.00 68.69 103 LEU A N 1
ATOM 817 C CA . LEU A 1 103 ? 9.734 -7.268 -8.466 1.00 68.69 103 LEU A CA 1
ATOM 818 C C . LEU A 1 103 ? 10.969 -7.228 -9.367 1.00 68.69 103 LEU A C 1
ATOM 820 O O . LEU A 1 103 ? 12.086 -7.377 -8.885 1.00 68.69 103 LEU A O 1
ATOM 824 N N . SER A 1 104 ? 10.748 -7.065 -10.669 1.00 75.50 104 SER A N 1
ATOM 825 C CA . SER A 1 104 ? 11.802 -7.103 -11.676 1.00 75.50 104 SER A CA 1
ATOM 826 C C . SER A 1 104 ? 11.414 -6.277 -12.895 1.00 75.50 104 SER A C 1
ATOM 828 O O . SER A 1 104 ? 10.249 -5.910 -13.087 1.00 75.50 104 SER A O 1
ATOM 830 N N . PHE A 1 105 ? 12.393 -6.047 -13.765 1.00 79.75 105 PHE A N 1
ATOM 831 C CA . PHE A 1 105 ? 12.168 -5.393 -15.049 1.00 79.75 105 PHE A CA 1
ATOM 832 C C . PHE A 1 105 ? 11.111 -6.114 -15.915 1.00 79.75 105 PHE A C 1
ATOM 834 O O . PHE A 1 105 ? 10.464 -5.474 -16.744 1.00 79.75 105 PHE A O 1
ATOM 841 N N . GLU A 1 106 ? 10.894 -7.419 -15.712 1.00 83.25 106 GLU A N 1
ATOM 842 C CA . GLU A 1 106 ? 9.939 -8.219 -16.486 1.00 83.25 106 GLU A CA 1
ATOM 843 C C . GLU A 1 106 ? 8.478 -7.864 -16.194 1.00 83.25 106 GLU A C 1
ATOM 845 O O . GLU A 1 106 ? 7.623 -8.055 -17.061 1.00 83.25 106 GLU A O 1
ATOM 850 N N . ASP A 1 107 ? 8.174 -7.283 -15.027 1.00 81.19 107 ASP A N 1
ATOM 851 C CA . ASP A 1 107 ? 6.804 -6.890 -14.668 1.00 81.19 107 ASP A CA 1
ATOM 852 C C . ASP A 1 107 ? 6.195 -5.919 -15.682 1.00 81.19 107 ASP A C 1
ATOM 854 O O . ASP A 1 107 ? 4.977 -5.889 -15.887 1.00 81.19 107 ASP A O 1
ATOM 858 N N . TRP A 1 108 ? 7.045 -5.143 -16.359 1.00 84.62 108 TRP A N 1
ATOM 859 C CA . TRP A 1 108 ? 6.618 -4.253 -17.426 1.00 84.62 108 TRP A CA 1
ATOM 860 C C . TRP A 1 108 ? 5.936 -5.006 -18.556 1.00 84.62 108 TRP A C 1
ATOM 862 O O . TRP A 1 108 ? 4.918 -4.517 -19.039 1.00 84.62 108 TRP A O 1
ATOM 872 N N . ARG A 1 109 ? 6.396 -6.207 -18.920 1.00 86.81 109 ARG A N 1
ATOM 873 C CA . ARG A 1 109 ? 5.842 -6.991 -20.034 1.00 86.81 109 ARG A CA 1
ATOM 874 C C . ARG A 1 109 ? 4.364 -7.346 -19.846 1.00 86.81 109 ARG A C 1
ATOM 876 O O . ARG A 1 109 ? 3.647 -7.477 -20.831 1.00 86.81 109 ARG A O 1
ATOM 883 N N . ASN A 1 110 ? 3.894 -7.420 -18.601 1.00 83.88 110 ASN A N 1
ATOM 884 C CA . ASN A 1 110 ? 2.495 -7.711 -18.272 1.00 83.88 110 ASN A CA 1
ATOM 885 C C . ASN A 1 110 ? 1.679 -6.459 -17.894 1.00 83.88 110 ASN A C 1
ATOM 887 O O . ASN A 1 110 ? 0.522 -6.568 -17.488 1.00 83.88 110 ASN A O 1
ATOM 891 N N . SER A 1 111 ? 2.263 -5.264 -18.000 1.00 82.81 111 SER A N 1
ATOM 892 C CA . SER A 1 111 ? 1.629 -4.012 -17.582 1.00 82.81 111 SER A CA 1
ATOM 893 C C . SER A 1 111 ? 0.787 -3.367 -18.689 1.00 82.81 111 SER A C 1
ATOM 895 O O . SER A 1 111 ? 1.068 -3.494 -19.882 1.00 82.81 111 SER A O 1
ATOM 897 N N . VAL A 1 112 ? -0.204 -2.565 -18.284 1.00 87.44 112 VAL A N 1
ATOM 898 C CA . VAL A 1 112 ? -0.991 -1.713 -19.200 1.00 87.44 112 VAL A CA 1
ATOM 899 C C . VAL A 1 112 ? -0.087 -0.751 -19.981 1.00 87.44 112 VAL A C 1
ATOM 901 O O . VAL A 1 112 ? -0.362 -0.429 -21.134 1.00 87.44 112 VAL A O 1
ATOM 904 N N . TRP A 1 113 ? 1.023 -0.312 -19.379 1.00 87.50 113 TRP A N 1
ATOM 905 C CA . TRP A 1 113 ? 2.004 0.524 -20.065 1.00 87.50 113 TRP A CA 1
ATOM 906 C C . TRP A 1 113 ? 2.565 -0.171 -21.309 1.00 87.50 113 TRP A C 1
ATOM 908 O O . TRP A 1 113 ? 2.545 0.430 -22.380 1.00 87.50 113 TRP A O 1
ATOM 918 N N . TRP A 1 114 ? 2.992 -1.434 -21.191 1.00 89.31 114 TRP A N 1
ATOM 919 C CA . TRP A 1 114 ? 3.585 -2.192 -22.299 1.00 89.31 114 TRP A CA 1
ATOM 920 C C . TRP A 1 114 ? 2.597 -2.369 -23.449 1.00 89.31 114 TRP A C 1
ATOM 922 O O . TRP A 1 114 ? 2.954 -2.148 -24.603 1.00 89.31 114 TRP A O 1
ATOM 932 N N . GLN A 1 115 ? 1.331 -2.651 -23.126 1.00 88.56 115 GLN A N 1
ATOM 933 C CA . GLN A 1 115 ? 0.252 -2.745 -24.115 1.00 88.56 115 GLN A CA 1
ATOM 934 C C . GLN A 1 115 ? 0.054 -1.430 -24.881 1.00 88.56 115 GLN A C 1
ATOM 936 O O . GLN A 1 115 ? -0.139 -1.444 -26.093 1.00 88.56 115 GLN A O 1
ATOM 941 N N . ASN A 1 116 ? 0.142 -0.291 -24.191 1.00 89.00 116 ASN A N 1
ATOM 942 C CA . ASN A 1 116 ? -0.052 1.022 -24.804 1.00 89.00 116 ASN A CA 1
ATOM 943 C C . ASN A 1 116 ? 1.138 1.460 -25.670 1.00 89.00 116 ASN A C 1
ATOM 945 O O . ASN A 1 116 ? 0.938 2.130 -26.683 1.00 89.00 116 ASN A O 1
ATOM 949 N N . VAL A 1 117 ? 2.373 1.110 -25.292 1.00 87.62 117 VAL A N 1
ATOM 950 C CA . VAL A 1 117 ? 3.572 1.537 -26.036 1.00 87.62 117 VAL A CA 1
ATOM 951 C C . VAL A 1 117 ? 3.960 0.589 -27.168 1.00 87.62 117 VAL A C 1
ATOM 953 O O . VAL A 1 117 ? 4.540 1.064 -28.144 1.00 87.62 117 VAL A O 1
ATOM 956 N N . ASN A 1 118 ? 3.611 -0.698 -27.075 1.00 90.94 118 ASN A N 1
ATOM 957 C CA . ASN A 1 118 ? 3.890 -1.728 -28.086 1.00 90.94 118 ASN A CA 1
ATOM 958 C C . ASN A 1 118 ? 2.639 -2.114 -28.884 1.00 90.94 118 ASN A C 1
ATOM 960 O O . ASN A 1 118 ? 2.468 -3.257 -29.301 1.00 90.94 118 ASN A O 1
ATOM 964 N N . THR A 1 119 ? 1.743 -1.152 -29.113 1.00 92.38 119 THR A N 1
ATOM 965 C CA . THR A 1 119 ? 0.673 -1.333 -30.100 1.00 92.38 119 THR A CA 1
ATOM 966 C C . THR A 1 119 ? 1.278 -1.566 -31.485 1.00 92.38 119 THR A C 1
ATOM 968 O O . THR A 1 119 ? 2.346 -1.034 -31.792 1.00 92.38 119 THR A O 1
ATOM 971 N N . ALA A 1 120 ? 0.582 -2.317 -32.346 1.00 90.44 120 ALA A N 1
ATOM 972 C CA . ALA A 1 120 ? 1.074 -2.660 -33.685 1.00 90.44 120 ALA A CA 1
ATOM 973 C C . ALA A 1 120 ? 1.534 -1.422 -34.482 1.00 90.44 120 ALA A C 1
ATOM 975 O O . ALA A 1 120 ? 2.625 -1.424 -35.040 1.00 90.44 120 ALA A O 1
ATOM 976 N N . ALA A 1 121 ? 0.765 -0.328 -34.428 1.00 91.19 121 ALA A N 1
ATOM 977 C CA . ALA A 1 121 ? 1.099 0.925 -35.107 1.00 91.19 121 ALA A CA 1
ATOM 978 C C . ALA A 1 121 ? 2.396 1.580 -34.590 1.00 91.19 121 ALA A C 1
ATOM 980 O O . ALA A 1 121 ? 3.176 2.127 -35.368 1.00 91.19 121 ALA A O 1
ATOM 981 N N . LEU A 1 122 ? 2.641 1.536 -33.275 1.00 90.88 122 LEU A N 1
ATOM 982 C CA . LEU A 1 122 ? 3.827 2.142 -32.666 1.00 90.88 122 LEU A CA 1
ATOM 983 C C . LEU A 1 122 ? 5.068 1.257 -32.810 1.00 90.88 122 LEU A C 1
ATOM 985 O O . LEU A 1 122 ? 6.155 1.777 -33.056 1.00 90.88 122 LEU A O 1
ATOM 989 N N . SER A 1 123 ? 4.911 -0.061 -32.671 1.00 88.75 123 SER A N 1
ATOM 990 C CA . SER A 1 123 ? 5.999 -1.025 -32.865 1.00 88.75 123 SER A CA 1
ATOM 991 C C . SER A 1 123 ? 6.478 -1.027 -34.318 1.00 88.75 123 SER A C 1
ATOM 993 O O . SER A 1 123 ? 7.681 -0.956 -34.563 1.00 88.75 123 SER A O 1
ATOM 995 N N . GLU A 1 124 ? 5.558 -0.971 -35.288 1.00 90.50 124 GLU A N 1
ATOM 996 C CA . GLU A 1 124 ? 5.888 -0.873 -36.715 1.00 90.50 124 GLU A CA 1
ATOM 997 C C . GLU A 1 124 ? 6.596 0.447 -37.049 1.00 90.50 124 GLU A C 1
ATOM 999 O O . GLU A 1 124 ? 7.624 0.445 -37.724 1.00 90.50 124 GLU A O 1
ATOM 1004 N N . SER A 1 125 ? 6.121 1.572 -36.498 1.00 91.00 125 SER A N 1
ATOM 1005 C CA . SER A 1 125 ? 6.766 2.874 -36.701 1.00 91.00 125 SER A CA 1
ATOM 1006 C C . SER A 1 125 ? 8.183 2.948 -36.121 1.00 91.00 125 SER A C 1
ATOM 1008 O O . SER A 1 125 ? 9.013 3.673 -36.670 1.00 91.00 125 SER A O 1
ATOM 1010 N N . ARG A 1 126 ? 8.466 2.258 -35.006 1.00 89.56 126 ARG A N 1
ATOM 1011 C CA . ARG A 1 126 ? 9.803 2.231 -34.380 1.00 89.56 126 ARG A CA 1
ATOM 1012 C C . ARG A 1 126 ? 10.694 1.110 -34.921 1.00 89.56 126 ARG A C 1
ATOM 1014 O O . ARG A 1 126 ? 11.918 1.204 -34.849 1.00 89.56 126 ARG A O 1
ATOM 1021 N N . GLY A 1 127 ? 10.097 0.042 -35.446 1.00 90.44 127 GLY A N 1
ATOM 1022 C CA . GLY A 1 127 ? 10.780 -1.179 -35.871 1.00 90.44 127 GLY A CA 1
ATOM 1023 C C . GLY A 1 127 ? 11.272 -2.060 -34.713 1.00 90.44 127 GLY A C 1
ATOM 1024 O O . GLY A 1 127 ? 12.233 -2.814 -34.893 1.00 90.44 127 GLY A O 1
ATOM 1025 N N . PHE A 1 128 ? 10.698 -1.918 -33.512 1.00 88.75 128 PHE A N 1
ATOM 1026 C CA . PHE A 1 128 ? 10.981 -2.754 -32.337 1.00 88.75 128 PHE A CA 1
ATOM 1027 C C . PHE A 1 128 ? 9.958 -2.549 -31.209 1.00 88.75 128 PHE A C 1
ATOM 1029 O O . PHE A 1 128 ? 9.366 -1.476 -31.080 1.00 88.75 128 PHE A O 1
ATOM 1036 N N . ASP A 1 129 ? 9.860 -3.548 -30.328 1.00 89.69 129 ASP A N 1
ATOM 1037 C CA . ASP A 1 129 ? 9.122 -3.460 -29.066 1.00 89.69 129 ASP A CA 1
ATOM 1038 C C . ASP A 1 129 ? 10.019 -2.952 -27.927 1.00 89.69 129 ASP A C 1
ATOM 1040 O O . ASP A 1 129 ? 11.186 -3.340 -27.806 1.00 89.69 129 ASP A O 1
ATOM 1044 N N . LEU A 1 130 ? 9.470 -2.110 -27.051 1.00 89.88 130 LEU A N 1
ATOM 1045 C CA . LEU A 1 130 ? 10.124 -1.709 -25.807 1.00 89.88 130 LEU A CA 1
ATOM 1046 C C . LEU A 1 130 ? 9.869 -2.757 -24.719 1.00 89.88 130 LEU A C 1
ATOM 1048 O O . LEU A 1 130 ? 8.723 -3.076 -24.403 1.00 89.88 130 LEU A O 1
ATOM 1052 N N . ALA A 1 131 ? 10.935 -3.254 -24.095 1.00 88.62 131 ALA A N 1
ATOM 1053 C CA . ALA A 1 131 ? 10.843 -4.135 -22.935 1.00 88.62 131 ALA A CA 1
ATOM 1054 C C . ALA A 1 131 ? 10.481 -3.355 -21.663 1.00 88.62 131 ALA A C 1
ATOM 1056 O O . ALA A 1 131 ? 9.636 -3.794 -20.887 1.00 88.62 131 ALA A O 1
ATOM 1057 N N . VAL A 1 132 ? 11.093 -2.181 -21.475 1.00 86.56 132 VAL A N 1
ATOM 1058 C CA . VAL A 1 132 ? 10.940 -1.344 -20.277 1.00 86.56 132 VAL A CA 1
ATOM 1059 C C . VAL A 1 132 ? 10.924 0.149 -20.619 1.00 86.56 132 VAL A C 1
ATOM 1061 O O . VAL A 1 132 ? 11.425 0.538 -21.676 1.00 86.56 132 VAL A O 1
ATOM 1064 N N . PRO A 1 133 ? 10.378 1.010 -19.744 1.00 85.94 133 PRO A N 1
ATOM 1065 C CA . PRO A 1 133 ? 10.473 2.457 -19.902 1.00 85.94 133 PRO A CA 1
ATOM 1066 C C . PRO A 1 133 ? 11.911 2.963 -19.784 1.00 85.94 133 PRO A C 1
ATOM 1068 O O . PRO A 1 133 ? 12.729 2.377 -19.077 1.00 85.94 133 PRO A O 1
ATOM 1071 N N . ASP A 1 134 ? 12.198 4.133 -20.355 1.00 84.19 134 ASP A N 1
ATOM 1072 C CA . ASP A 1 134 ? 13.561 4.665 -20.339 1.00 84.19 134 ASP A CA 1
ATOM 1073 C C . ASP A 1 134 ? 14.108 4.908 -18.933 1.00 84.19 134 ASP A C 1
ATOM 1075 O O . ASP A 1 134 ? 15.314 4.824 -18.753 1.00 84.19 134 ASP A O 1
ATOM 1079 N N . PHE A 1 135 ? 13.277 5.157 -17.914 1.00 77.62 135 PHE A N 1
ATOM 1080 C CA . PHE A 1 135 ? 13.748 5.339 -16.533 1.00 77.62 135 PHE A CA 1
ATOM 1081 C C . PHE A 1 135 ? 14.361 4.076 -15.905 1.00 77.62 135 PHE A C 1
ATOM 1083 O O . PHE A 1 135 ? 15.151 4.202 -14.974 1.00 77.62 135 PHE A O 1
ATOM 1090 N N . CYS A 1 136 ? 14.076 2.888 -16.447 1.00 80.50 136 CYS A N 1
ATOM 1091 C CA . CYS A 1 136 ? 14.693 1.620 -16.047 1.00 80.50 136 CYS A CA 1
ATOM 1092 C C . CYS A 1 136 ? 16.157 1.470 -16.482 1.00 80.50 136 CYS A C 1
ATOM 1094 O O . CYS A 1 136 ? 16.815 0.493 -16.122 1.00 80.50 136 CYS A O 1
ATOM 1096 N N . CYS A 1 137 ? 16.671 2.391 -17.295 1.00 82.94 137 CYS A N 1
ATOM 1097 C CA . CYS A 1 137 ? 18.006 2.260 -17.854 1.00 82.94 137 CYS A CA 1
ATOM 1098 C C . CYS A 1 137 ? 19.072 2.935 -16.999 1.00 82.94 137 CYS A C 1
ATOM 1100 O O . CYS A 1 137 ? 18.877 4.023 -16.447 1.00 82.94 137 CYS A O 1
ATOM 1102 N N . ARG A 1 138 ? 20.254 2.324 -16.984 1.00 78.62 138 ARG A N 1
ATOM 1103 C CA . ARG A 1 138 ? 21.455 2.830 -16.307 1.00 78.62 138 ARG A CA 1
ATOM 1104 C C . ARG A 1 138 ? 21.999 4.099 -16.970 1.00 78.62 138 ARG A C 1
ATOM 1106 O O . ARG A 1 138 ? 22.558 4.974 -16.308 1.00 78.62 138 ARG A O 1
ATOM 1113 N N . THR A 1 139 ? 21.823 4.218 -18.286 1.00 80.31 139 THR A N 1
ATOM 1114 C CA . THR A 1 139 ? 22.287 5.362 -19.085 1.00 80.31 139 THR A CA 1
ATOM 1115 C C . THR A 1 139 ? 21.105 6.222 -19.524 1.00 80.31 139 THR A C 1
ATOM 1117 O O . THR A 1 139 ? 20.044 5.699 -19.858 1.00 80.31 139 THR A O 1
ATOM 1120 N N . LEU A 1 140 ? 21.286 7.546 -19.531 1.00 78.44 140 LEU A N 1
ATOM 1121 C CA . LEU A 1 140 ? 20.319 8.502 -20.077 1.00 78.44 140 LEU A CA 1
ATOM 1122 C C . LEU A 1 140 ? 20.346 8.467 -21.610 1.00 78.44 140 LEU A C 1
ATOM 1124 O O . LEU A 1 140 ? 20.973 9.303 -22.260 1.00 78.44 140 LEU A O 1
ATOM 1128 N N . THR A 1 141 ? 19.686 7.462 -22.171 1.00 79.25 141 THR A N 1
ATOM 1129 C CA . THR A 1 141 ? 19.515 7.255 -23.613 1.00 79.25 141 THR A CA 1
ATOM 1130 C C . THR A 1 141 ? 18.046 6.998 -23.905 1.00 79.25 141 THR A C 1
ATOM 1132 O O . THR A 1 141 ? 17.437 6.178 -23.220 1.00 79.25 141 THR A O 1
ATOM 1135 N N . ASN A 1 142 ? 17.505 7.677 -24.916 1.00 82.19 142 ASN A N 1
ATOM 1136 C CA . ASN A 1 142 ? 16.139 7.443 -25.378 1.00 82.19 142 ASN A CA 1
ATOM 1137 C C . ASN A 1 142 ? 16.014 6.027 -25.946 1.00 82.19 142 ASN A C 1
ATOM 1139 O O . ASN A 1 142 ? 16.940 5.540 -26.598 1.00 82.19 142 ASN A O 1
ATOM 1143 N N . GLU A 1 143 ? 14.869 5.394 -25.706 1.00 85.44 143 GLU A N 1
ATOM 1144 C CA . GLU A 1 143 ? 14.516 4.066 -26.223 1.00 85.44 143 GLU A CA 1
ATOM 1145 C C . GLU A 1 143 ? 15.515 2.961 -25.834 1.00 85.44 143 GLU A C 1
ATOM 1147 O O . GLU A 1 143 ? 15.666 1.935 -26.506 1.00 85.44 143 GLU A O 1
ATOM 1152 N N . CYS A 1 144 ? 16.199 3.139 -24.706 1.00 85.62 144 CYS A N 1
ATOM 1153 C CA . CYS A 1 144 ? 17.158 2.168 -24.184 1.00 85.62 144 CYS A CA 1
ATOM 1154 C C . CYS A 1 144 ? 16.496 0.837 -23.820 1.00 85.62 144 CYS A C 1
ATOM 1156 O O . CYS A 1 144 ? 17.144 -0.208 -23.888 1.00 85.62 144 CYS A O 1
ATOM 1158 N N . GLY A 1 145 ? 15.196 0.863 -23.512 1.00 87.56 145 GLY A N 1
ATOM 1159 C CA . GLY A 1 145 ? 14.377 -0.315 -23.254 1.00 87.56 145 GLY A CA 1
ATOM 1160 C C . GLY A 1 145 ? 14.203 -1.253 -24.450 1.00 87.56 145 GLY A C 1
ATOM 1161 O O . GLY A 1 145 ? 13.572 -2.292 -24.296 1.00 87.56 145 GLY A O 1
ATOM 1162 N N . ARG A 1 146 ? 14.765 -0.942 -25.628 1.00 89.19 146 ARG A N 1
ATOM 1163 C CA . ARG A 1 146 ? 14.813 -1.856 -26.783 1.00 89.19 146 ARG A CA 1
ATOM 1164 C C . ARG A 1 146 ? 15.580 -3.152 -26.503 1.00 89.19 146 ARG A C 1
ATOM 1166 O O . ARG A 1 146 ? 15.334 -4.157 -27.162 1.00 89.19 146 ARG A O 1
ATOM 1173 N N . ARG A 1 147 ? 16.564 -3.116 -25.597 1.00 84.44 147 ARG A N 1
ATOM 1174 C CA . ARG A 1 147 ? 17.421 -4.267 -25.271 1.00 84.44 147 ARG A CA 1
ATOM 1175 C C . ARG A 1 147 ? 17.446 -4.509 -23.772 1.00 84.44 147 ARG A C 1
ATOM 1177 O O . ARG A 1 147 ? 17.984 -3.683 -23.036 1.00 84.44 147 ARG A O 1
ATOM 1184 N N . ASP A 1 148 ? 16.965 -5.674 -23.372 1.00 84.50 148 ASP A N 1
ATOM 1185 C CA . ASP A 1 148 ? 17.103 -6.298 -22.060 1.00 84.50 148 ASP A CA 1
ATOM 1186 C C . ASP A 1 148 ? 18.510 -6.880 -21.894 1.00 84.50 148 ASP A C 1
ATOM 1188 O O . ASP A 1 148 ? 18.714 -8.083 -21.949 1.00 84.50 148 ASP A O 1
ATOM 1192 N N . HIS A 1 149 ? 19.523 -6.027 -21.720 1.00 84.25 149 HIS A N 1
ATOM 1193 C CA . HIS A 1 149 ? 20.865 -6.484 -21.338 1.00 84.25 149 HIS A CA 1
ATOM 1194 C C . HIS A 1 149 ? 21.240 -5.942 -19.945 1.00 84.25 149 HIS A C 1
ATOM 1196 O O . HIS A 1 149 ? 21.003 -4.754 -19.688 1.00 84.25 149 HIS A O 1
ATOM 1202 N N . PRO A 1 150 ? 21.878 -6.730 -19.051 1.00 78.56 150 PRO A N 1
ATOM 1203 C CA . PRO A 1 150 ? 22.155 -6.328 -17.660 1.00 78.56 150 PRO A CA 1
ATOM 1204 C C . PRO A 1 150 ? 23.090 -5.124 -17.524 1.00 78.56 150 PRO A C 1
ATOM 1206 O O . PRO A 1 150 ? 23.046 -4.393 -16.535 1.00 78.56 150 PRO A O 1
ATOM 1209 N N . SER A 1 151 ? 23.904 -4.857 -18.547 1.00 78.44 151 SER A N 1
ATOM 1210 C CA . SER A 1 151 ? 24.728 -3.642 -18.606 1.00 78.44 151 SER A CA 1
ATOM 1211 C C . SER A 1 151 ? 23.935 -2.363 -18.909 1.00 78.44 151 SER A C 1
ATOM 1213 O O . SER A 1 151 ? 24.471 -1.267 -18.742 1.00 78.44 151 SER A O 1
ATOM 1215 N N . ASN A 1 152 ? 22.686 -2.487 -19.362 1.00 80.06 152 ASN A N 1
ATOM 1216 C CA . ASN A 1 152 ? 21.852 -1.387 -19.839 1.00 80.06 152 ASN A CA 1
ATOM 1217 C C . ASN A 1 152 ? 20.654 -1.114 -18.914 1.00 80.06 152 ASN A C 1
ATOM 1219 O O . ASN A 1 152 ? 20.317 0.049 -18.698 1.00 80.06 152 ASN A O 1
ATOM 1223 N N . ILE A 1 153 ? 20.054 -2.162 -18.337 1.00 80.88 153 ILE A N 1
ATOM 1224 C CA . ILE A 1 153 ? 18.850 -2.090 -17.491 1.00 80.88 153 ILE A CA 1
ATOM 1225 C C . ILE A 1 153 ? 19.154 -2.552 -16.060 1.00 80.88 153 ILE A C 1
ATOM 1227 O O . ILE A 1 153 ? 20.076 -3.337 -15.821 1.00 80.88 153 ILE A O 1
ATOM 1231 N N . TYR A 1 154 ? 18.389 -2.038 -15.102 1.00 75.06 154 TYR A N 1
ATOM 1232 C CA . TYR A 1 154 ? 18.330 -2.561 -13.737 1.00 75.06 154 TYR A CA 1
ATOM 1233 C C . TYR A 1 154 ? 17.433 -3.806 -13.704 1.00 75.06 154 TYR A C 1
ATOM 1235 O O . TYR A 1 154 ? 16.232 -3.695 -13.933 1.00 75.06 154 TYR A O 1
ATOM 1243 N N . TYR A 1 155 ? 18.031 -4.986 -13.506 1.00 70.69 155 TYR A N 1
ATOM 1244 C CA . TYR A 1 155 ? 17.333 -6.282 -13.571 1.00 70.69 155 TYR A CA 1
ATOM 1245 C C . TYR A 1 155 ? 16.595 -6.602 -12.282 1.00 70.69 155 TYR A C 1
ATOM 1247 O O . TYR A 1 155 ? 15.433 -7.004 -12.311 1.00 70.69 155 TYR A O 1
ATOM 1255 N N . ASP A 1 156 ? 17.284 -6.382 -11.170 1.00 58.88 156 ASP A N 1
ATOM 1256 C CA . ASP A 1 156 ? 16.755 -6.594 -9.842 1.00 58.88 156 ASP A CA 1
ATOM 1257 C C . ASP A 1 156 ? 16.349 -5.262 -9.230 1.00 58.88 156 ASP A C 1
ATOM 1259 O O . ASP A 1 156 ? 17.053 -4.259 -9.344 1.00 58.88 156 ASP A O 1
ATOM 1263 N N . VAL A 1 157 ? 15.227 -5.289 -8.520 1.00 62.88 157 VAL A N 1
ATOM 1264 C CA . VAL A 1 157 ? 15.066 -4.474 -7.323 1.00 62.88 157 VAL A CA 1
ATOM 1265 C C . VAL A 1 157 ? 15.798 -5.252 -6.237 1.00 62.88 157 VAL A C 1
ATOM 1267 O O . VAL A 1 157 ? 15.211 -6.168 -5.668 1.00 62.88 157 VAL A O 1
ATOM 1270 N N . GLY A 1 158 ? 17.097 -4.989 -6.066 1.00 47.53 158 GLY A N 1
ATOM 1271 C CA . GLY A 1 158 ? 18.046 -5.848 -5.346 1.00 47.53 158 GLY A CA 1
ATOM 1272 C C . GLY A 1 158 ? 17.436 -6.679 -4.218 1.00 47.53 158 GLY A C 1
ATOM 1273 O O . GLY A 1 158 ? 17.153 -6.196 -3.121 1.00 47.53 158 GLY A O 1
ATOM 1274 N N . ALA A 1 159 ? 17.282 -7.974 -4.487 1.00 39.47 159 ALA A N 1
ATOM 1275 C CA . ALA A 1 159 ? 17.087 -8.977 -3.462 1.00 39.47 159 ALA A CA 1
ATOM 1276 C C . ALA A 1 159 ? 18.424 -9.177 -2.736 1.00 39.47 159 ALA A C 1
ATOM 1278 O O . ALA A 1 159 ? 19.143 -10.142 -2.970 1.00 39.47 159 ALA A O 1
ATOM 1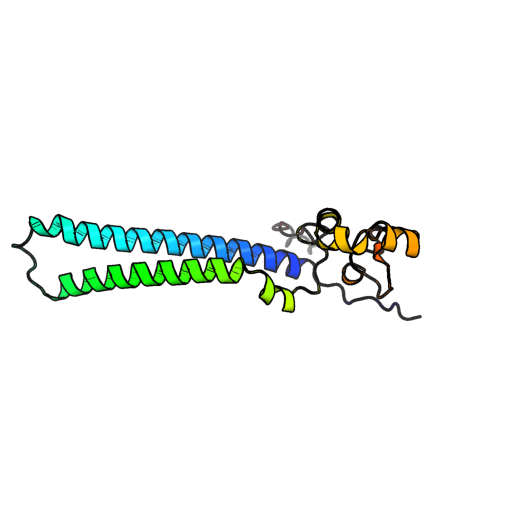279 N N . HIS A 1 160 ? 18.778 -8.234 -1.864 1.00 38.25 160 HIS A N 1
ATOM 1280 C CA . HIS A 1 160 ? 19.911 -8.376 -0.954 1.00 38.25 160 HIS A CA 1
ATOM 1281 C C . HIS A 1 160 ? 19.535 -8.002 0.482 1.00 38.25 160 HIS A C 1
ATOM 1283 O O . HIS A 1 160 ? 20.278 -7.338 1.191 1.00 38.25 160 HIS A O 1
ATOM 1289 N N . ILE A 1 161 ? 18.380 -8.478 0.950 1.00 41.72 161 ILE A N 1
ATOM 1290 C CA . ILE A 1 161 ? 18.093 -8.561 2.386 1.00 41.72 161 ILE A CA 1
ATOM 1291 C C . ILE A 1 161 ? 17.827 -10.024 2.721 1.00 41.72 161 ILE A C 1
ATOM 1293 O O . ILE A 1 161 ? 16.678 -10.428 2.835 1.00 41.72 161 ILE A O 1
ATOM 1297 N N . VAL A 1 162 ? 18.905 -10.813 2.806 1.00 36.22 162 VAL A N 1
ATOM 1298 C CA . VAL A 1 162 ? 19.336 -11.480 4.048 1.00 36.22 162 VAL A CA 1
ATOM 1299 C C . VAL A 1 162 ? 20.852 -11.732 3.949 1.00 36.22 162 VAL A C 1
ATOM 1301 O O . VAL A 1 162 ? 21.288 -12.809 3.569 1.00 36.22 162 VAL A O 1
ATOM 1304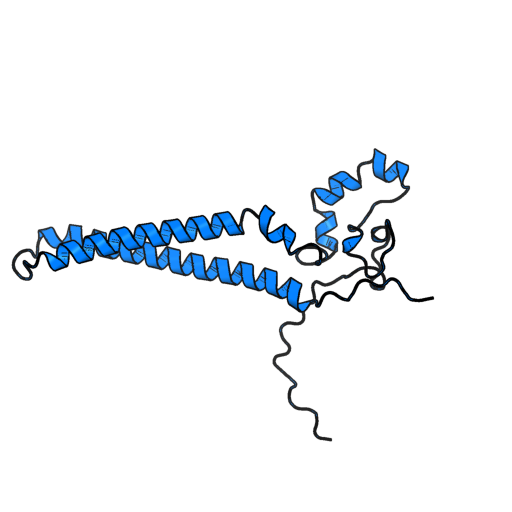 N N . HIS A 1 163 ? 21.684 -10.750 4.300 1.00 30.52 163 HIS A N 1
ATOM 1305 C CA . HIS A 1 163 ? 23.054 -11.041 4.751 1.00 30.52 163 HIS A CA 1
ATOM 1306 C C . HIS A 1 163 ? 23.198 -10.612 6.212 1.00 30.52 163 HIS A C 1
ATOM 1308 O O . HIS A 1 163 ? 24.026 -9.792 6.590 1.00 30.52 163 HIS A O 1
ATOM 1314 N N . PHE A 1 164 ? 22.368 -11.217 7.063 1.00 36.84 164 PHE A N 1
ATOM 1315 C CA . PHE A 1 164 ? 22.686 -11.386 8.479 1.00 36.84 164 PHE A CA 1
ATOM 1316 C C . PHE A 1 164 ? 23.722 -12.518 8.611 1.00 36.84 164 PHE A C 1
ATOM 1318 O O . PHE A 1 164 ? 23.431 -13.585 9.130 1.00 36.84 164 PHE A O 1
ATOM 1325 N N . GLN A 1 165 ? 24.920 -12.315 8.057 1.00 40.19 165 GLN A N 1
ATOM 1326 C CA . GLN A 1 165 ? 26.147 -13.047 8.392 1.00 40.19 165 GLN A CA 1
ATOM 1327 C C . GLN A 1 165 ? 27.327 -12.385 7.670 1.00 40.19 165 GLN A C 1
ATOM 1329 O O . GLN A 1 165 ? 27.221 -12.092 6.485 1.00 40.19 165 GLN A O 1
ATOM 1334 N N . GLN A 1 166 ? 28.456 -12.238 8.371 1.00 35.78 166 GLN A N 1
ATOM 1335 C CA . GLN A 1 166 ? 29.748 -11.673 7.931 1.00 35.78 166 GLN A CA 1
ATOM 1336 C C . GLN A 1 166 ? 30.012 -10.183 8.264 1.00 35.78 166 GLN A C 1
ATOM 1338 O O . GLN A 1 166 ? 30.755 -9.513 7.556 1.00 35.78 166 GLN A O 1
ATOM 1343 N N . VAL A 1 167 ? 29.552 -9.692 9.422 1.00 38.16 167 VAL A N 1
ATOM 1344 C CA . VAL A 1 167 ? 30.421 -8.838 10.264 1.00 38.16 167 VAL A CA 1
ATOM 1345 C C . VAL A 1 167 ? 31.295 -9.789 11.091 1.00 38.16 167 VAL A C 1
ATOM 1347 O O . VAL A 1 167 ? 30.987 -10.026 12.248 1.00 38.16 167 VAL A O 1
ATOM 1350 N N . GLU A 1 168 ? 32.289 -10.446 10.470 1.00 41.66 168 GLU A N 1
ATOM 1351 C CA . GLU A 1 168 ? 33.318 -11.236 11.193 1.00 41.66 168 GLU A CA 1
ATOM 1352 C C . GLU A 1 168 ? 34.510 -11.713 10.323 1.00 41.66 168 GLU A C 1
ATOM 1354 O O . GLU A 1 168 ? 35.032 -12.811 10.505 1.00 41.66 168 GLU A O 1
ATOM 1359 N N . ARG A 1 169 ? 34.984 -10.928 9.342 1.00 34.97 169 ARG A N 1
ATOM 1360 C CA . ARG A 1 169 ? 36.278 -11.242 8.696 1.00 34.97 169 ARG A CA 1
ATOM 1361 C C . ARG A 1 169 ? 37.069 -10.016 8.247 1.00 34.97 169 ARG A C 1
ATOM 1363 O O . ARG A 1 169 ? 37.441 -9.892 7.085 1.00 34.97 169 ARG A O 1
ATOM 1370 N N . ILE A 1 170 ? 37.348 -9.130 9.199 1.00 35.88 170 ILE A N 1
ATOM 1371 C CA . ILE A 1 170 ? 38.523 -8.251 9.141 1.00 35.88 170 ILE A CA 1
ATOM 1372 C C . ILE A 1 170 ? 39.342 -8.4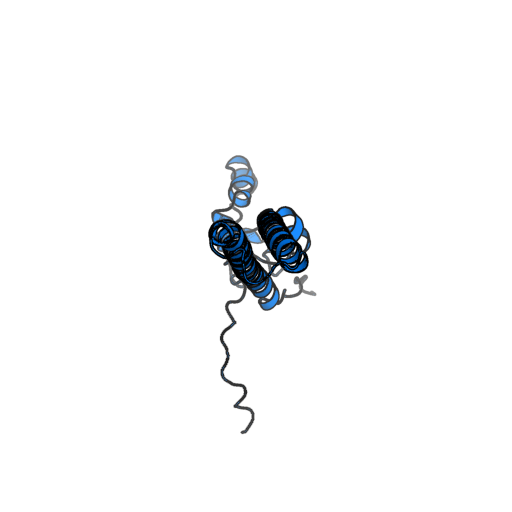97 10.415 1.00 35.88 170 ILE A C 1
ATOM 1374 O O . ILE A 1 170 ? 39.490 -7.633 11.264 1.00 35.88 170 ILE A O 1
ATOM 1378 N N . GLU A 1 171 ? 39.821 -9.729 10.558 1.00 39.00 171 GLU A N 1
ATOM 1379 C CA . GLU A 1 171 ? 41.106 -10.028 11.189 1.00 39.00 171 GLU A CA 1
ATOM 1380 C C . GLU A 1 171 ? 41.747 -11.123 10.338 1.00 39.00 171 GLU A C 1
ATOM 1382 O O . GLU A 1 171 ? 41.386 -12.295 10.440 1.00 39.00 171 GLU A O 1
ATOM 1387 N N . HIS A 1 172 ? 42.584 -10.695 9.393 1.00 34.81 172 HIS A N 1
ATOM 1388 C CA . HIS A 1 172 ? 43.876 -11.293 9.052 1.00 34.81 172 HIS A CA 1
ATOM 1389 C C . HIS A 1 172 ? 44.567 -10.470 7.965 1.00 34.81 172 HIS A C 1
ATOM 1391 O O . HIS A 1 172 ? 43.907 -10.160 6.947 1.00 34.81 172 HIS A O 1
#

Secondary structure (DSSP, 8-state):
----BPPPPPHHHHHHHHHHHHHHHHHHHHHHHHHHHHHHHHHHHHHHTTT-TTS---HHHHHHHHHHHHHHHHHHHHHHHHHHHHHSTTTGGGG-SS-SSSSBGGGGGGSHHHHHHS-HHHHHHHTS--SS-GGGBSB--TTGGG---TTTB--BS---------S-----

InterPro domains:
  IPR018499 Tetraspanin/Peripherin [PF00335] (20-94)

Solvent-accessible surface area (backbone atoms only — not comparable to full-atom values): 10003 Å² total; per-residue (Å²): 130,85,77,62,53,55,79,84,65,62,33,64,58,56,43,45,55,53,51,48,51,54,52,52,50,52,52,36,50,53,42,37,53,52,15,50,52,38,32,48,53,30,51,50,50,63,69,56,48,78,79,58,72,88,79,73,87,54,70,64,57,59,52,51,38,53,50,42,31,54,51,15,53,51,41,35,51,52,30,51,48,52,50,50,62,64,69,52,57,74,68,64,48,80,78,55,78,69,58,33,49,88,70,22,36,66,53,31,70,78,32,74,65,37,58,68,62,47,32,71,74,49,18,62,75,68,71,52,57,62,53,41,62,47,72,34,31,45,44,82,44,86,72,49,18,59,52,97,40,79,91,44,32,46,58,61,45,46,90,72,86,82,72,94,71,76,96,79,78,90,83,131

Mean predicted aligned error: 13.83 Å

Foldseek 3Di:
DPFQFDDQDQLVVLVVVVVVLVVLLVVLVVLLVVLVVLLVVLVVCVVVCVPVVPDDPDPVVVVVSVVSNVVSVVSNVVSVVSVVVSVVCPVCVVVVLADCANFFVQNCVVDPNQCVCCDVVNCVVVVAGFSGACNQFRGNDPSLSRDPDVNTGDGGSDPPPPPPDPPPPPDD

Sequence (172 aa):
MPRNRRPDIDDESCCGLRLLKIIIYFFNFLFYISGLTLIGIGVWTVFYKWDYIALLPSNNYKLATYLAICIGFLIIAVATFGCIYVANDRTMFVLVGKCCGALSFEDWRNSVWWQNVNTAALSESRGFDLAVPDFCCRTLTNECGRRDHPSNIYYDVGAHIVHFQQVERIEH

Nearest PDB structures (foldseek):
  6h2f-assembly1_H  TM=4.581E-01  e=3.039E+00  Aeromonas hydrophila subsp. hydrophila AL09-71